Protein AF-A0A327K667-F1 (afdb_monomer)

Foldseek 3Di:
DAPQVLLVVLCVVVVQPDDRDDDDLDDDDDQLQVSLVSLLVVQVVVCVVDPHDPAAEDEDADHDPVSVVNSVVSCVVSVNPQYFYDQHDDLLLLQCLDPPSVPPRDPPPCSVVSSCVVVVPDDPPDHNVRSCVRRPLVSLVRNCVRRVSSVVRCCSSPSDPD

Radius of gyration: 15.5 Å; Cα contacts (8 Å, |Δi|>4): 198; chains: 1; bounding box: 32×33×39 Å

Secondary structure (DSSP, 8-state):
-HHHHHHHHHHHHTT-----------S--S-HHHHHHHHHHHHHHHHTTSPPPS--EEEEE---HHHHHHHHHHHHHTT--EEEEESS-HHHHHHTTSTT-TT--PPTTTHHHHHHHH-TT--TT--HHHHHHHS-HHHHHHHHHH-HHHHHHHHHTTSS--

Solvent-accessible surface area (backbone atoms only — not comparable to full-atom values): 9350 Å² total; per-residue (Å²): 110,22,65,55,50,34,53,42,50,51,24,58,78,67,73,38,98,70,81,75,85,80,80,78,82,68,91,75,81,76,50,41,34,63,51,39,54,49,49,50,51,52,51,53,60,47,39,75,77,44,78,74,74,95,74,40,72,46,84,42,50,58,58,58,69,70,40,44,54,51,19,52,53,52,28,54,76,67,61,36,77,31,72,25,72,22,64,55,28,67,48,25,53,57,35,16,36,41,89,96,21,57,84,56,68,53,59,83,90,39,23,61,61,58,30,32,75,79,37,72,84,71,55,93,83,46,45,30,68,65,44,45,78,78,46,46,72,70,21,54,58,52,28,34,75,70,34,62,52,55,30,55,45,39,34,75,71,59,73,41,79,134

pLDDT: mean 92.69, std 6.85, range [53.41, 97.5]

Structure (mmCIF, N/CA/C/O backbone):
data_AF-A0A327K667-F1
#
_entry.id   AF-A0A327K667-F1
#
loop_
_atom_site.group_PDB
_atom_site.id
_atom_site.type_symbol
_atom_site.label_atom_id
_atom_site.label_alt_id
_atom_site.label_comp_id
_atom_site.label_asym_id
_atom_site.label_entity_id
_atom_site.label_seq_id
_atom_site.pdbx_PDB_ins_code
_atom_site.Cartn_x
_atom_site.Cartn_y
_atom_site.Cartn_z
_atom_site.occupancy
_atom_site.B_iso_or_equiv
_atom_site.auth_seq_id
_atom_site.auth_comp_id
_atom_site.auth_asym_id
_atom_site.auth_atom_id
_atom_site.pdbx_PDB_model_num
ATOM 1 N N . MET A 1 1 ? -8.414 3.990 -4.110 1.00 61.91 1 MET A N 1
ATOM 2 C CA . MET A 1 1 ? -9.722 3.382 -3.775 1.00 61.91 1 MET A CA 1
ATOM 3 C C . MET A 1 1 ? -9.781 1.908 -4.165 1.00 61.91 1 MET A C 1
ATOM 5 O O . MET A 1 1 ? -9.957 1.089 -3.276 1.00 61.91 1 MET A O 1
ATOM 9 N N . GLY A 1 2 ? -9.571 1.548 -5.441 1.00 86.88 2 GLY A N 1
ATOM 10 C CA . GLY A 1 2 ? -9.742 0.164 -5.917 1.00 86.88 2 GLY A CA 1
ATOM 11 C C . GLY A 1 2 ? -8.954 -0.910 -5.157 1.00 86.88 2 GLY A C 1
ATOM 12 O O . GLY A 1 2 ? -9.521 -1.947 -4.840 1.00 86.88 2 GLY A O 1
ATOM 13 N N . TYR A 1 3 ? -7.690 -0.656 -4.803 1.00 92.38 3 TYR A N 1
ATOM 14 C CA . TYR A 1 3 ? -6.837 -1.673 -4.173 1.00 92.38 3 TYR A CA 1
ATOM 15 C C . TYR A 1 3 ? -7.284 -2.080 -2.757 1.00 92.38 3 TYR A C 1
ATOM 17 O O . TYR A 1 3 ? -7.363 -3.262 -2.458 1.00 92.38 3 TYR A O 1
ATOM 25 N N . GLY A 1 4 ? -7.665 -1.132 -1.892 1.00 92.88 4 GLY A N 1
ATOM 26 C CA . GLY A 1 4 ? -8.205 -1.482 -0.568 1.00 92.88 4 GLY A CA 1
ATOM 27 C C . GLY A 1 4 ? -9.512 -2.280 -0.667 1.00 92.88 4 GLY A C 1
ATOM 28 O O . GLY A 1 4 ? -9.723 -3.241 0.066 1.00 92.88 4 GLY A O 1
ATOM 29 N N . ALA A 1 5 ? -10.365 -1.938 -1.637 1.00 93.31 5 ALA A N 1
ATOM 30 C CA . ALA A 1 5 ? -11.588 -2.686 -1.911 1.00 93.31 5 ALA A CA 1
ATOM 31 C C . ALA A 1 5 ? -11.313 -4.077 -2.526 1.00 93.31 5 ALA A C 1
ATOM 33 O O . ALA A 1 5 ? -12.067 -5.013 -2.264 1.00 93.31 5 ALA A O 1
ATOM 34 N N . LEU A 1 6 ? -10.223 -4.243 -3.285 1.00 95.75 6 LEU A N 1
ATOM 35 C CA . LEU A 1 6 ? -9.736 -5.552 -3.730 1.00 95.75 6 LEU A CA 1
ATOM 36 C C . LEU A 1 6 ? -9.333 -6.428 -2.533 1.00 95.75 6 LEU A C 1
ATOM 38 O O . LEU A 1 6 ? -9.736 -7.585 -2.478 1.00 95.75 6 LEU A O 1
ATOM 42 N N . LEU A 1 7 ? -8.612 -5.879 -1.549 1.00 96.19 7 LEU A N 1
ATOM 43 C CA . LEU A 1 7 ? -8.251 -6.624 -0.335 1.00 96.19 7 LEU A CA 1
ATOM 44 C C . LEU A 1 7 ? -9.488 -7.058 0.467 1.00 96.19 7 LEU A C 1
ATOM 46 O O . LEU A 1 7 ? -9.542 -8.191 0.932 1.00 96.19 7 LEU A O 1
ATOM 50 N N . ASN A 1 8 ? -10.517 -6.208 0.554 1.00 94.62 8 ASN A N 1
ATOM 51 C CA . ASN A 1 8 ? -11.810 -6.589 1.140 1.00 94.62 8 ASN A CA 1
ATOM 52 C C . ASN A 1 8 ? -12.463 -7.761 0.410 1.00 94.62 8 ASN A C 1
ATOM 54 O O . ASN A 1 8 ? -13.034 -8.652 1.036 1.00 94.62 8 ASN A O 1
ATOM 58 N N . ARG A 1 9 ? -12.400 -7.750 -0.925 1.00 94.75 9 ARG A N 1
ATOM 59 C CA . ARG A 1 9 ?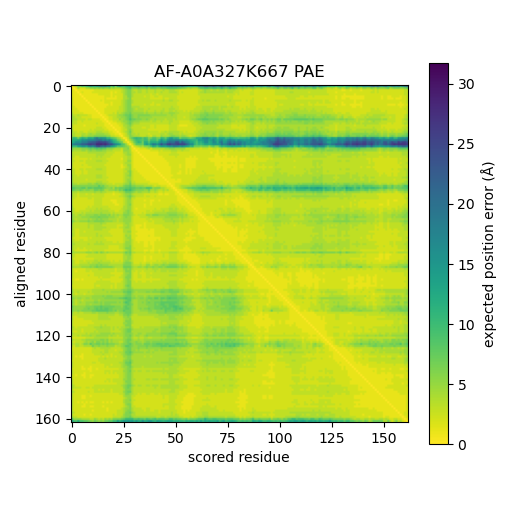 -12.922 -8.849 -1.733 1.00 94.75 9 ARG A CA 1
ATOM 60 C C . ARG A 1 9 ? -12.172 -10.140 -1.427 1.00 94.75 9 ARG A C 1
ATOM 62 O O . ARG A 1 9 ? -12.820 -11.146 -1.181 1.00 94.75 9 ARG A O 1
ATOM 69 N N . PHE A 1 10 ? -10.843 -10.098 -1.365 1.00 96.38 10 PHE A N 1
ATOM 70 C CA . PHE A 1 10 ? -10.054 -11.264 -0.974 1.00 96.38 10 PHE A CA 1
ATOM 71 C C . PHE A 1 10 ? -10.389 -11.764 0.427 1.00 96.38 10 PHE A C 1
ATOM 73 O O . PHE A 1 10 ? -10.487 -12.970 0.609 1.00 96.38 10 PHE A O 1
ATOM 80 N N . ALA A 1 11 ? -10.609 -10.866 1.389 1.00 95.38 11 ALA A N 1
ATOM 81 C CA . ALA A 1 11 ? -10.972 -11.255 2.749 1.00 95.38 11 ALA A CA 1
ATOM 82 C C . ALA A 1 11 ? -12.286 -12.028 2.759 1.00 95.38 11 ALA A C 1
ATOM 84 O O . ALA A 1 11 ? -12.347 -13.133 3.286 1.00 95.38 11 ALA A O 1
ATOM 85 N N . ARG A 1 12 ? -13.300 -11.502 2.070 1.00 94.12 12 ARG A N 1
ATOM 86 C CA . ARG A 1 12 ? -14.583 -12.185 1.911 1.00 94.12 12 ARG A CA 1
ATOM 87 C C . ARG A 1 12 ? -14.441 -13.530 1.194 1.00 94.12 12 ARG A C 1
ATOM 89 O O . ARG A 1 12 ? -15.008 -14.514 1.648 1.00 94.12 12 ARG A O 1
ATOM 96 N N . ASP A 1 13 ? -13.693 -13.579 0.094 1.00 94.12 13 ASP A N 1
ATOM 97 C CA . ASP A 1 13 ? -13.532 -14.793 -0.715 1.00 94.12 13 ASP A CA 1
ATOM 98 C C . ASP A 1 13 ? -12.701 -15.876 0.022 1.00 94.12 13 ASP A C 1
ATOM 100 O O . ASP A 1 13 ? -12.764 -17.052 -0.331 1.00 94.12 13 ASP A O 1
ATOM 104 N N . LYS A 1 14 ? -11.939 -15.492 1.058 1.00 94.06 14 LYS A N 1
ATOM 105 C CA . LYS A 1 14 ? -11.165 -16.376 1.949 1.00 94.06 14 LYS A CA 1
ATOM 106 C C . LYS A 1 14 ? -11.822 -16.610 3.315 1.00 94.06 14 LYS A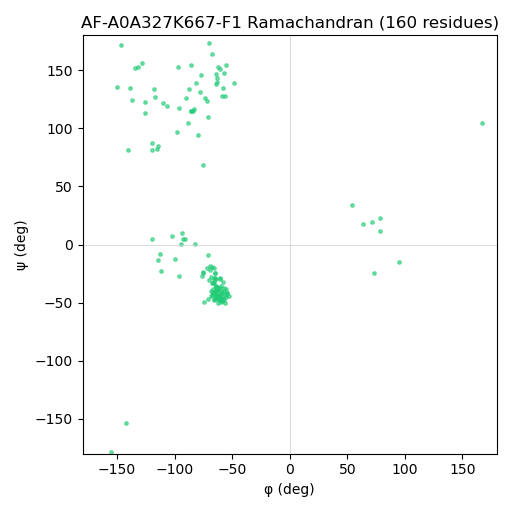 C 1
ATOM 108 O O . LYS A 1 14 ? -11.183 -17.203 4.176 1.00 94.06 14 LYS A O 1
ATOM 113 N N . ASP A 1 15 ? -13.058 -16.146 3.505 1.00 93.88 15 ASP A N 1
ATOM 114 C CA . ASP A 1 15 ? -13.803 -16.218 4.772 1.00 93.88 15 ASP A CA 1
ATOM 115 C C . ASP A 1 15 ? -13.054 -15.607 5.977 1.00 93.88 15 ASP A C 1
ATOM 117 O O . ASP A 1 15 ? -13.153 -16.047 7.119 1.00 93.88 15 ASP A O 1
ATOM 121 N N . VAL A 1 16 ? -12.277 -14.553 5.721 1.00 95.00 16 VAL A N 1
ATOM 122 C CA . VAL A 1 16 ? -11.619 -13.755 6.758 1.00 95.00 16 VAL A CA 1
ATOM 123 C C . VAL A 1 16 ? -12.607 -12.694 7.241 1.00 95.00 16 VAL A C 1
ATOM 125 O O . VAL A 1 16 ? -12.985 -11.788 6.492 1.00 95.00 16 VAL A O 1
ATOM 128 N N . HIS A 1 17 ? -13.022 -12.787 8.505 1.00 92.44 17 HIS A N 1
ATOM 129 C CA . HIS A 1 17 ? -14.015 -11.899 9.119 1.00 92.44 17 HIS A CA 1
ATOM 130 C C . HIS A 1 17 ? -13.452 -10.508 9.463 1.00 92.44 17 HIS A C 1
ATOM 132 O O . HIS A 1 17 ? -13.331 -10.134 10.629 1.00 92.44 17 HIS A O 1
ATOM 138 N N . ILE A 1 18 ? -13.125 -9.719 8.438 1.00 93.44 18 ILE A N 1
ATOM 139 C CA . ILE A 1 18 ? -12.693 -8.323 8.570 1.00 93.44 18 ILE A CA 1
ATOM 140 C C . ILE A 1 18 ? -13.500 -7.397 7.656 1.00 93.44 18 ILE A C 1
ATOM 142 O O . ILE A 1 18 ? -14.016 -7.801 6.614 1.00 93.44 18 ILE A O 1
ATOM 146 N N . HIS A 1 19 ? -13.553 -6.116 8.021 1.00 92.00 19 HIS A N 1
ATOM 147 C CA . HIS A 1 19 ? -14.047 -5.052 7.154 1.00 92.00 19 HIS A CA 1
ATOM 148 C C . HIS A 1 19 ? -13.001 -3.940 7.038 1.00 92.00 19 HIS A C 1
ATOM 150 O O . HIS A 1 19 ? -12.725 -3.227 8.001 1.00 92.00 19 HIS A O 1
ATOM 156 N N . ILE A 1 20 ? -12.431 -3.764 5.846 1.00 93.31 20 ILE A N 1
ATOM 157 C CA . ILE A 1 20 ? -11.481 -2.688 5.553 1.00 93.31 20 ILE A CA 1
ATOM 158 C C . ILE A 1 20 ? -12.268 -1.443 5.152 1.00 93.31 20 ILE A C 1
ATOM 160 O O . ILE A 1 20 ? -12.917 -1.394 4.104 1.00 93.31 20 ILE A O 1
ATOM 164 N N . HIS A 1 21 ? -12.173 -0.402 5.966 1.00 92.88 21 HIS A N 1
ATOM 165 C CA . HIS A 1 21 ? -12.698 0.910 5.626 1.00 92.88 21 HIS A CA 1
ATOM 166 C C . HIS A 1 21 ? -11.678 1.670 4.762 1.00 92.88 21 HIS A C 1
ATOM 168 O O . HIS A 1 21 ? -10.563 1.937 5.204 1.00 92.88 21 HIS A O 1
ATOM 174 N N . VAL A 1 2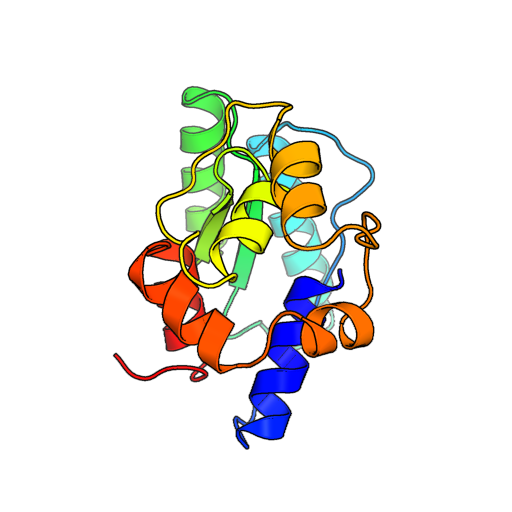2 ? -12.039 1.996 3.516 1.00 91.94 22 VAL A N 1
ATOM 175 C CA .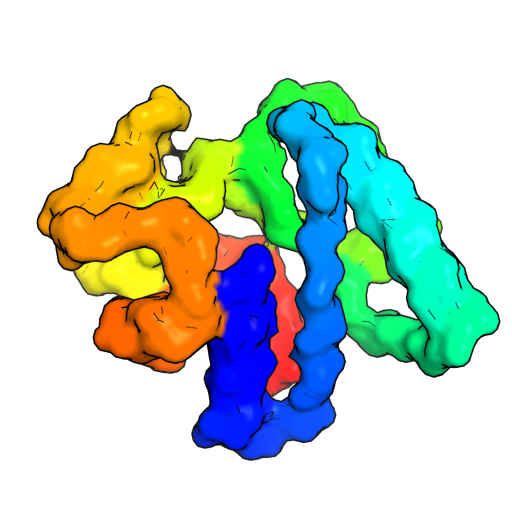 VAL A 1 22 ? -11.133 2.650 2.556 1.00 91.94 22 VAL A CA 1
ATOM 176 C C . VAL A 1 22 ? -11.525 4.110 2.374 1.00 91.94 22 VAL A C 1
ATOM 178 O O . VAL A 1 22 ? -12.603 4.404 1.866 1.00 91.94 22 VAL A O 1
ATOM 181 N N . GLU A 1 23 ? -10.609 5.016 2.707 1.00 90.50 23 GLU A N 1
ATOM 182 C CA . GLU A 1 23 ? -10.805 6.462 2.592 1.00 90.50 23 GLU A CA 1
ATOM 183 C C . GLU A 1 23 ? -9.802 7.070 1.596 1.00 90.50 23 GLU A C 1
ATOM 185 O O . GLU A 1 23 ? -8.592 6.849 1.716 1.00 90.50 23 GLU A O 1
ATOM 190 N N . PRO A 1 24 ? -10.259 7.834 0.589 1.00 86.56 24 PRO A N 1
ATOM 191 C CA . PRO A 1 24 ? -9.368 8.597 -0.267 1.00 86.56 24 PRO A CA 1
ATOM 192 C C . PRO A 1 24 ? -8.905 9.863 0.466 1.00 86.56 24 PRO A C 1
ATOM 194 O O . PRO A 1 24 ? -9.719 10.631 0.965 1.00 86.56 24 PRO A O 1
ATOM 197 N N . LEU A 1 25 ? -7.599 10.135 0.470 1.00 84.75 25 LEU A N 1
ATOM 198 C CA . LEU A 1 25 ? -7.027 11.348 1.087 1.00 84.75 25 LEU A CA 1
ATOM 199 C C . LEU A 1 25 ? -6.842 12.520 0.097 1.00 84.75 25 LEU A C 1
ATOM 201 O O . LEU A 1 25 ? -6.181 13.515 0.404 1.00 84.75 25 LEU A O 1
ATOM 205 N N . GLN A 1 26 ? -7.399 12.388 -1.110 1.00 73.00 26 GLN A N 1
ATOM 206 C CA . GLN A 1 26 ? -7.272 13.326 -2.231 1.00 73.00 26 GLN A CA 1
ATOM 207 C C . GLN A 1 26 ? -8.469 14.296 -2.311 1.00 73.00 26 GLN A C 1
ATOM 209 O O . GLN A 1 26 ? -9.571 13.909 -1.922 1.00 73.00 26 GLN A O 1
ATOM 214 N N . PRO A 1 27 ? -8.284 15.516 -2.866 1.00 57.91 27 PRO A N 1
ATOM 215 C CA . PRO A 1 27 ? -7.099 15.987 -3.600 1.00 57.91 27 PRO A CA 1
ATOM 216 C C . PRO A 1 27 ? -5.941 16.450 -2.695 1.00 57.91 27 PRO A C 1
ATOM 218 O O . PRO A 1 27 ? -6.145 17.121 -1.684 1.00 57.91 27 PRO A O 1
ATOM 221 N N . GLY A 1 28 ? -4.705 16.099 -3.064 1.00 53.91 28 GLY A N 1
ATOM 222 C CA . GLY A 1 28 ? -3.477 16.486 -2.352 1.00 53.91 28 GLY A CA 1
ATOM 223 C C . GLY A 1 28 ? -2.278 15.676 -2.838 1.00 53.91 28 GLY A C 1
ATOM 224 O O . GLY A 1 28 ? -2.188 14.484 -2.561 1.00 53.91 28 GLY A O 1
ATOM 225 N N . ALA A 1 29 ? -1.412 16.297 -3.638 1.00 53.41 29 ALA A N 1
ATOM 226 C CA . ALA A 1 29 ? -0.348 15.626 -4.375 1.00 53.41 29 ALA A CA 1
ATOM 227 C C . ALA A 1 29 ? 0.950 15.487 -3.562 1.00 53.41 29 ALA A C 1
ATOM 229 O O . ALA A 1 29 ? 1.435 16.459 -2.992 1.00 53.41 29 ALA A O 1
ATOM 230 N N . GLY A 1 30 ? 1.530 14.284 -3.599 1.00 69.25 30 GLY A N 1
ATOM 231 C CA . GLY A 1 30 ? 2.972 14.016 -3.567 1.00 69.25 30 GLY A CA 1
ATOM 232 C C . GLY A 1 30 ? 3.742 14.199 -2.259 1.00 69.25 30 GLY A C 1
ATOM 233 O O . GLY A 1 30 ? 4.785 13.571 -2.129 1.00 69.25 30 GLY A O 1
ATOM 234 N N . ASP A 1 31 ? 3.282 15.024 -1.314 1.00 87.69 31 ASP A N 1
ATOM 235 C CA . ASP A 1 31 ? 3.993 15.247 -0.049 1.00 87.69 31 ASP A CA 1
ATOM 236 C C . ASP A 1 31 ? 3.647 14.165 0.988 1.00 87.69 31 ASP A C 1
ATOM 238 O O . ASP A 1 31 ? 2.494 14.094 1.437 1.00 87.69 31 ASP A O 1
ATOM 242 N N . PRO A 1 32 ? 4.616 13.323 1.404 1.00 90.69 32 PRO A N 1
ATOM 243 C CA . PRO A 1 32 ? 4.299 12.228 2.300 1.00 90.69 32 PRO A CA 1
ATOM 244 C C . PRO A 1 32 ? 3.850 12.654 3.698 1.00 90.69 32 PRO A C 1
ATOM 246 O O . PRO A 1 32 ? 3.022 11.984 4.318 1.00 90.69 32 PRO A O 1
ATOM 249 N N . PHE A 1 33 ? 4.389 13.765 4.203 1.00 92.94 33 PHE A N 1
ATOM 250 C CA . PHE A 1 33 ? 4.090 14.247 5.545 1.00 92.94 33 PHE A CA 1
ATOM 251 C C . PHE A 1 33 ? 2.662 14.785 5.621 1.00 92.94 33 PHE A C 1
ATOM 253 O O . PHE A 1 33 ? 1.900 14.398 6.510 1.00 92.94 33 PHE A O 1
ATOM 260 N N . GLU A 1 34 ? 2.265 15.608 4.650 1.00 91.81 34 GLU A N 1
ATOM 261 C CA . GLU A 1 34 ? 0.908 16.153 4.599 1.00 91.81 34 GLU A CA 1
ATOM 262 C C . GLU A 1 34 ? -0.152 15.064 4.401 1.00 91.81 34 GLU A C 1
ATOM 264 O O . GLU A 1 34 ? -1.234 15.137 4.992 1.00 91.81 34 GLU A O 1
ATOM 269 N N . LEU A 1 35 ? 0.153 14.023 3.623 1.00 92.25 35 LEU A N 1
ATOM 270 C CA . LEU A 1 35 ? -0.736 12.872 3.466 1.00 92.25 35 LEU A CA 1
ATOM 271 C C . LEU A 1 35 ? -0.925 12.109 4.782 1.00 92.25 35 LEU A C 1
ATOM 273 O O . LEU A 1 35 ? -2.068 11.822 5.146 1.00 92.25 35 LEU A O 1
ATOM 277 N N . VAL A 1 36 ? 0.150 11.838 5.531 1.00 94.81 36 VAL A N 1
ATOM 278 C CA . VAL A 1 36 ? 0.026 11.214 6.859 1.00 94.81 36 VAL A CA 1
ATOM 279 C C . VAL A 1 36 ? -0.752 12.118 7.810 1.00 94.81 36 VAL A C 1
ATOM 281 O O . VAL A 1 36 ? -1.671 11.645 8.473 1.00 94.81 36 VAL A O 1
ATOM 284 N N . ARG A 1 37 ? -0.465 13.424 7.848 1.00 94.81 37 ARG A N 1
ATOM 285 C CA . ARG A 1 37 ? -1.184 14.376 8.709 1.00 94.81 37 ARG A CA 1
ATOM 286 C C . ARG A 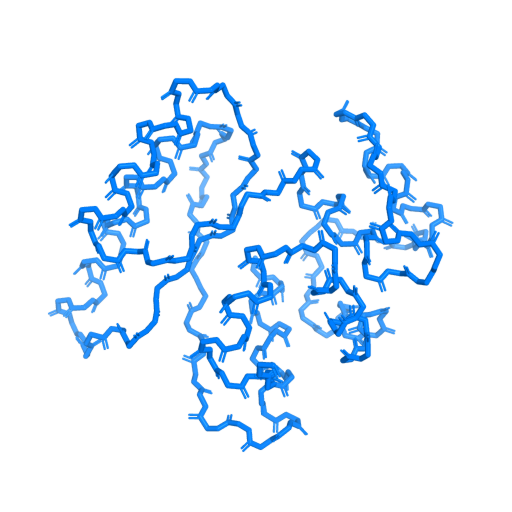1 37 ? -2.693 14.346 8.458 1.00 94.81 37 ARG A C 1
ATOM 288 O O . ARG A 1 37 ? -3.477 14.323 9.407 1.00 94.81 37 ARG A O 1
ATOM 295 N N . ARG A 1 38 ? -3.107 14.297 7.190 1.00 93.50 38 ARG A N 1
ATOM 296 C CA . ARG A 1 38 ? -4.520 14.158 6.803 1.00 93.50 38 ARG A CA 1
ATOM 297 C C . ARG A 1 38 ? -5.096 12.801 7.189 1.00 93.50 38 ARG A C 1
ATOM 299 O O . ARG A 1 38 ? -6.225 12.755 7.668 1.00 93.50 38 ARG A O 1
ATOM 306 N N . ALA A 1 39 ? -4.336 11.719 7.016 1.00 94.88 39 ALA A N 1
ATOM 307 C CA . ALA A 1 39 ? -4.755 10.386 7.441 1.00 94.88 39 ALA A CA 1
ATOM 308 C C . ALA A 1 39 ? -5.048 10.354 8.948 1.00 94.88 39 ALA A C 1
ATOM 310 O O . ALA A 1 39 ? -6.104 9.879 9.352 1.00 94.88 39 ALA A O 1
ATOM 311 N N . VAL A 1 40 ? -4.162 10.936 9.764 1.00 95.62 40 VAL A N 1
ATOM 312 C CA . VAL A 1 40 ? -4.335 11.044 11.221 1.00 95.62 40 VAL A CA 1
ATOM 313 C C . VAL A 1 40 ? -5.610 11.805 11.575 1.00 95.62 40 VAL A C 1
ATOM 315 O O . VAL A 1 40 ? -6.411 11.318 12.372 1.00 95.62 40 VAL A O 1
ATOM 318 N N . GLN A 1 41 ? -5.836 12.965 10.949 1.00 94.88 41 GLN A N 1
ATOM 319 C CA . GLN A 1 41 ? -7.065 13.739 11.152 1.00 94.88 41 GLN A CA 1
ATOM 320 C C . GLN A 1 41 ? -8.30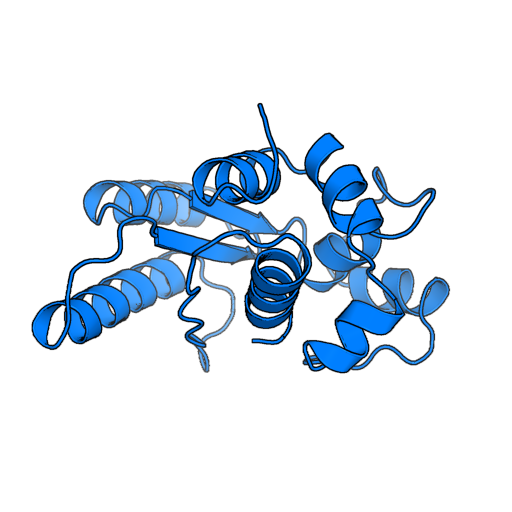5 12.920 10.777 1.00 94.88 41 GLN A C 1
ATOM 322 O O . GLN A 1 41 ? -9.239 12.814 11.566 1.00 94.88 41 GLN A O 1
ATOM 327 N N . ARG A 1 42 ? -8.291 12.273 9.607 1.00 94.81 42 ARG A N 1
ATOM 328 C CA . ARG A 1 42 ? -9.434 11.509 9.104 1.00 94.81 42 ARG A CA 1
ATOM 329 C C . ARG A 1 42 ? -9.762 10.299 9.976 1.00 94.81 42 ARG A C 1
ATOM 331 O O . ARG A 1 42 ? -10.934 10.073 10.263 1.00 94.81 42 ARG A O 1
ATOM 338 N N . VAL A 1 43 ? -8.749 9.554 10.419 1.00 95.19 43 VAL A N 1
ATOM 339 C CA . VAL A 1 43 ? -8.914 8.436 11.359 1.00 95.19 43 VAL A CA 1
ATOM 340 C C . VAL A 1 43 ? -9.537 8.938 12.660 1.00 95.19 43 VAL A C 1
ATOM 342 O O . VAL A 1 43 ? -10.562 8.406 13.076 1.00 95.19 43 VAL A O 1
ATOM 345 N N . GLY A 1 44 ? -9.004 10.017 13.241 1.00 95.25 44 GLY A N 1
ATOM 346 C CA . GLY A 1 44 ? -9.560 10.609 14.459 1.00 95.25 44 GLY A CA 1
ATOM 347 C C . GLY A 1 44 ? -11.005 11.095 14.294 1.00 95.25 44 GLY A C 1
ATOM 348 O O . GLY A 1 44 ? -11.820 10.940 15.198 1.00 95.25 44 GLY A O 1
ATOM 349 N N . ASP A 1 45 ? -11.372 11.657 13.142 1.00 94.69 45 ASP A N 1
ATOM 350 C CA . ASP A 1 45 ? -12.754 12.063 12.853 1.00 94.69 45 ASP A CA 1
ATOM 351 C C . ASP A 1 45 ? -13.722 10.875 12.822 1.00 94.69 45 ASP A C 1
ATOM 353 O O . ASP A 1 45 ? -14.865 10.994 13.274 1.00 94.69 45 ASP A O 1
ATOM 357 N N . ILE A 1 46 ? -13.273 9.743 12.275 1.00 94.38 46 ILE A N 1
ATOM 358 C CA . ILE A 1 46 ? -14.080 8.528 12.155 1.00 94.38 46 ILE A CA 1
ATOM 359 C C . ILE A 1 46 ? -14.220 7.844 13.517 1.00 94.38 46 ILE A C 1
ATOM 361 O O . ILE A 1 46 ? -15.346 7.566 13.929 1.00 94.38 46 ILE A O 1
ATOM 365 N N . GLU A 1 47 ? -13.116 7.641 14.238 1.00 95.62 47 GLU A N 1
ATOM 366 C CA . GLU A 1 47 ? -13.092 6.986 15.558 1.00 95.62 47 GLU A CA 1
ATOM 367 C C . GLU A 1 47 ? -13.780 7.823 16.648 1.00 95.62 47 GLU A C 1
ATOM 369 O O . GLU A 1 47 ? -14.228 7.299 17.658 1.00 95.62 47 GLU A O 1
ATOM 374 N N . ARG A 1 48 ? -13.961 9.134 16.446 1.00 94.56 48 ARG A N 1
ATOM 375 C CA . ARG A 1 48 ? -14.826 9.938 17.329 1.00 94.56 48 ARG A CA 1
ATOM 376 C C . ARG A 1 48 ? -16.312 9.602 17.199 1.00 94.56 48 ARG A C 1
ATOM 378 O O . ARG A 1 48 ? -17.088 9.936 18.088 1.00 94.56 48 ARG A O 1
ATOM 385 N N . ARG A 1 49 ? -16.728 9.018 16.074 1.00 92.94 49 ARG A N 1
ATOM 386 C CA . ARG A 1 49 ? -18.136 8.717 15.753 1.00 92.94 49 ARG A CA 1
ATOM 387 C C . ARG A 1 49 ? -18.427 7.216 15.712 1.00 92.94 49 ARG A C 1
ATOM 389 O O . ARG A 1 49 ? -19.579 6.838 15.520 1.00 92.94 49 ARG A O 1
ATOM 396 N N . ARG A 1 50 ? -17.393 6.379 15.788 1.00 90.50 50 ARG A N 1
ATOM 397 C CA . ARG A 1 50 ? -17.427 4.926 15.584 1.00 90.50 50 ARG A CA 1
ATOM 398 C C . ARG A 1 50 ? -16.397 4.260 16.490 1.00 90.50 50 ARG A C 1
ATOM 400 O O . ARG A 1 50 ? -15.595 4.942 17.108 1.00 90.50 50 ARG A O 1
ATOM 407 N N . GLU A 1 51 ? -16.410 2.936 16.550 1.00 90.75 51 GLU A N 1
ATOM 408 C CA . GLU A 1 51 ? -15.361 2.177 17.232 1.00 90.75 51 GLU A CA 1
ATOM 409 C C . GLU A 1 51 ? -13.977 2.415 16.602 1.00 90.75 51 GLU A C 1
ATOM 411 O O . GLU A 1 51 ? -13.860 2.697 15.404 1.00 90.75 51 GLU A O 1
ATOM 416 N N . SER A 1 52 ? -12.935 2.302 17.428 1.00 93.62 52 SER A N 1
ATOM 417 C CA . SER A 1 52 ? -11.540 2.393 17.004 1.00 93.62 52 SER A CA 1
ATOM 418 C C . SER A 1 52 ? -11.163 1.274 16.032 1.00 93.62 52 SER A C 1
ATOM 420 O O . SER A 1 52 ? -11.564 0.122 16.183 1.00 93.62 52 SER A O 1
ATOM 422 N N . PHE A 1 53 ? -10.319 1.591 15.054 1.00 95.06 53 PHE A N 1
ATOM 423 C CA . PHE A 1 53 ? -9.783 0.605 14.128 1.00 95.06 53 PHE A CA 1
ATOM 424 C C . PHE A 1 53 ? -8.735 -0.273 14.815 1.00 95.06 53 PHE A C 1
ATOM 426 O O . PHE A 1 53 ? -7.728 0.230 15.317 1.00 95.06 53 PHE A O 1
ATOM 433 N N . ALA A 1 54 ? -8.925 -1.592 14.745 1.00 94.50 54 ALA A N 1
ATOM 434 C CA . ALA A 1 54 ? -7.950 -2.573 15.225 1.00 94.50 54 ALA A CA 1
ATOM 435 C C . ALA A 1 54 ? -6.628 -2.547 14.431 1.00 94.50 54 ALA A C 1
ATOM 437 O O . ALA A 1 54 ? -5.569 -2.857 14.970 1.00 94.50 54 ALA A O 1
ATOM 438 N N . CYS A 1 55 ? -6.677 -2.162 13.152 1.00 95.56 55 CYS A N 1
ATOM 439 C CA . CYS A 1 55 ? -5.512 -2.028 12.284 1.00 95.56 55 CYS A CA 1
ATOM 440 C C . CYS A 1 55 ? -5.639 -0.762 11.430 1.00 95.56 55 CYS A C 1
ATOM 442 O O . CYS A 1 55 ? -6.695 -0.492 10.854 1.00 95.56 55 CYS A O 1
ATOM 444 N N . LYS A 1 56 ? -4.553 0.013 11.340 1.00 96.56 56 LYS A N 1
ATOM 445 C CA . LYS A 1 56 ? -4.486 1.278 10.598 1.00 96.56 56 LYS A CA 1
ATOM 446 C C . LYS A 1 56 ? -3.327 1.217 9.612 1.00 96.56 56 LYS A C 1
ATOM 448 O O . LYS A 1 56 ? -2.176 1.023 10.006 1.00 96.56 56 LYS A O 1
ATOM 453 N N . ALA A 1 57 ? -3.632 1.413 8.335 1.00 96.06 57 ALA A N 1
ATOM 454 C CA . ALA A 1 57 ? -2.655 1.350 7.259 1.00 96.06 57 ALA A CA 1
ATOM 455 C C . ALA A 1 57 ? -2.797 2.525 6.294 1.00 96.06 57 ALA A C 1
ATOM 457 O O . ALA A 1 57 ? -3.891 3.055 6.098 1.00 96.06 57 ALA A O 1
ATOM 458 N N . LEU A 1 58 ? -1.688 2.898 5.660 1.00 94.69 58 LEU A N 1
ATOM 459 C CA . LEU A 1 58 ? -1.653 3.922 4.626 1.00 94.69 58 LEU A CA 1
ATOM 460 C C . LEU A 1 58 ? -0.762 3.474 3.466 1.00 94.69 58 LEU A C 1
ATOM 462 O O . LEU A 1 58 ? 0.410 3.168 3.670 1.00 94.69 58 LEU A O 1
ATOM 466 N N . LEU A 1 59 ? -1.317 3.467 2.252 1.00 92.44 59 LEU A N 1
ATOM 467 C CA . LEU A 1 59 ? -0.553 3.318 1.012 1.00 92.44 59 LEU A CA 1
ATOM 468 C C . LEU A 1 59 ? -0.155 4.704 0.515 1.00 92.44 59 LEU A C 1
ATOM 470 O O . LEU A 1 59 ? -1.020 5.573 0.367 1.00 92.44 59 LEU A O 1
ATOM 474 N N . ILE A 1 60 ? 1.137 4.903 0.281 1.00 91.75 60 ILE A N 1
ATOM 475 C CA . ILE A 1 60 ? 1.686 6.218 -0.030 1.00 91.75 60 ILE A CA 1
ATOM 476 C C . ILE A 1 60 ? 2.912 6.114 -0.936 1.00 91.75 60 ILE A C 1
ATOM 478 O O . ILE A 1 60 ? 3.791 5.287 -0.704 1.00 91.75 60 ILE A O 1
ATOM 482 N N . ASP A 1 61 ? 2.987 6.958 -1.962 1.00 89.88 61 ASP A N 1
ATOM 483 C CA . ASP A 1 61 ? 4.160 7.037 -2.834 1.00 89.88 61 ASP A CA 1
ATOM 484 C C . ASP A 1 61 ? 5.391 7.507 -2.042 1.00 89.88 61 ASP A C 1
ATOM 486 O O . ASP A 1 61 ? 5.287 8.305 -1.103 1.00 89.88 61 ASP A O 1
ATOM 490 N N . ILE A 1 62 ? 6.574 7.019 -2.416 1.00 90.56 62 ILE A N 1
ATOM 491 C CA . ILE A 1 62 ? 7.820 7.547 -1.852 1.00 90.56 62 ILE A CA 1
ATOM 492 C C . ILE A 1 62 ? 8.016 9.027 -2.202 1.00 90.56 62 ILE A C 1
ATOM 494 O O . ILE A 1 62 ? 7.581 9.516 -3.247 1.00 90.56 62 ILE A O 1
ATOM 498 N N . GLY A 1 63 ? 8.736 9.734 -1.336 1.00 90.00 63 GLY A N 1
ATOM 499 C CA . GLY A 1 63 ? 9.068 11.141 -1.518 1.00 90.00 63 GLY A CA 1
ATOM 500 C C . GLY A 1 63 ? 10.477 11.462 -1.040 1.00 90.00 63 GLY A C 1
ATOM 501 O O . GLY A 1 63 ? 11.361 10.609 -1.036 1.00 90.00 63 GLY A O 1
ATOM 502 N N . GLU A 1 64 ? 10.691 12.712 -0.649 1.00 91.25 64 GLU A N 1
ATOM 503 C CA . GLU A 1 64 ? 11.967 13.158 -0.088 1.00 91.25 64 GLU A CA 1
ATOM 504 C C . GLU A 1 64 ? 12.257 12.449 1.253 1.00 91.25 64 GLU A C 1
ATOM 506 O O . GLU A 1 64 ? 11.342 12.341 2.079 1.00 91.25 64 GLU A O 1
ATOM 511 N N . PRO A 1 65 ? 13.504 12.003 1.513 1.00 93.50 65 PRO A N 1
ATOM 512 C CA . PRO A 1 65 ? 13.850 11.244 2.718 1.00 93.50 65 PRO A CA 1
ATOM 513 C C . PRO A 1 65 ? 13.434 11.915 4.033 1.00 93.50 65 PRO A C 1
ATOM 515 O O . PRO A 1 65 ? 12.836 11.262 4.888 1.00 93.50 65 PRO A O 1
ATOM 518 N N . ASP A 1 66 ? 13.665 13.222 4.173 1.00 94.81 66 ASP A N 1
ATOM 519 C CA . ASP A 1 66 ? 13.321 13.967 5.393 1.00 94.81 66 ASP A CA 1
ATOM 520 C C . ASP A 1 66 ? 11.808 13.990 5.639 1.00 94.81 66 ASP A C 1
ATOM 522 O O . ASP A 1 66 ? 11.335 13.797 6.764 1.00 94.81 66 ASP A O 1
ATOM 526 N N . LYS A 1 67 ? 11.027 14.143 4.565 1.00 93.81 67 LYS A N 1
ATOM 527 C CA . LYS A 1 67 ? 9.563 14.099 4.625 1.00 93.81 67 LYS A CA 1
ATOM 528 C C . LYS A 1 67 ? 9.062 12.703 4.958 1.00 93.81 67 LYS A C 1
ATOM 530 O O . LYS A 1 67 ? 8.138 12.570 5.755 1.00 93.81 67 LYS A O 1
ATOM 535 N N . MET A 1 68 ? 9.682 11.661 4.406 1.00 94.69 68 MET A N 1
ATOM 536 C CA . MET A 1 68 ? 9.353 10.270 4.733 1.00 94.69 68 MET A CA 1
ATOM 537 C C . MET A 1 68 ? 9.666 9.937 6.196 1.00 94.69 68 MET A C 1
ATOM 539 O O . MET A 1 68 ? 8.863 9.276 6.861 1.00 94.69 68 MET A O 1
ATOM 543 N N . ALA A 1 69 ? 10.793 10.416 6.725 1.00 95.81 69 ALA A N 1
ATOM 544 C CA . ALA A 1 69 ? 11.157 10.239 8.128 1.00 95.81 69 ALA A CA 1
ATOM 545 C C . ALA A 1 69 ? 10.161 10.953 9.056 1.00 95.81 69 ALA A C 1
ATOM 547 O O . ALA A 1 69 ? 9.646 10.352 10.005 1.00 95.81 69 ALA A O 1
ATOM 548 N N . ALA A 1 70 ? 9.817 12.207 8.744 1.00 96.12 70 ALA A N 1
ATOM 549 C CA . ALA A 1 70 ? 8.812 12.964 9.484 1.00 96.12 70 ALA A CA 1
ATOM 550 C C . ALA A 1 70 ? 7.427 12.293 9.427 1.00 96.12 70 ALA A C 1
ATOM 552 O O . ALA A 1 70 ? 6.763 12.165 10.458 1.00 96.12 70 ALA A O 1
ATOM 553 N N . ALA A 1 71 ? 7.018 11.816 8.248 1.00 96.06 71 ALA A N 1
ATOM 554 C CA . ALA A 1 71 ? 5.765 11.098 8.027 1.00 96.06 71 ALA A CA 1
ATOM 555 C C . ALA A 1 71 ? 5.712 9.791 8.832 1.00 96.06 71 ALA A C 1
ATOM 557 O O . ALA A 1 71 ? 4.717 9.512 9.495 1.00 96.06 71 ALA A O 1
ATOM 558 N N . THR A 1 72 ? 6.806 9.024 8.844 1.00 96.38 72 THR A N 1
ATOM 559 C CA . THR A 1 72 ? 6.918 7.778 9.618 1.00 96.38 72 THR A CA 1
ATOM 560 C C . THR A 1 72 ? 6.764 8.039 11.116 1.00 96.38 72 THR A C 1
ATOM 562 O O . THR A 1 72 ? 6.007 7.340 11.791 1.00 96.38 72 THR A O 1
ATOM 565 N N . ARG A 1 73 ? 7.424 9.081 11.640 1.00 97.25 73 ARG A N 1
ATOM 566 C CA . ARG A 1 73 ? 7.296 9.473 13.050 1.00 97.25 73 ARG A CA 1
ATOM 567 C C . ARG A 1 73 ? 5.863 9.876 13.398 1.00 97.25 73 ARG A C 1
ATOM 569 O O . ARG A 1 73 ? 5.339 9.412 14.407 1.00 97.25 73 ARG A O 1
ATOM 576 N N . LEU A 1 74 ? 5.225 10.691 12.557 1.00 97.50 74 LEU A N 1
ATOM 577 C CA . LEU A 1 74 ? 3.844 11.131 12.765 1.00 97.50 74 LEU A CA 1
ATOM 578 C C . LEU A 1 74 ? 2.854 9.956 12.728 1.00 97.50 74 LEU A C 1
ATOM 580 O O . LEU A 1 74 ? 1.988 9.855 13.593 1.00 97.50 74 LEU A O 1
ATOM 584 N N . ALA A 1 75 ? 3.010 9.044 11.765 1.00 96.94 75 ALA A N 1
ATOM 585 C CA . ALA A 1 75 ? 2.191 7.839 11.654 1.00 96.94 75 ALA A CA 1
ATOM 586 C C . ALA A 1 75 ? 2.303 6.975 12.919 1.00 96.94 75 ALA A C 1
ATOM 588 O O . ALA A 1 75 ? 1.284 6.596 13.498 1.00 96.94 75 ALA A O 1
ATOM 589 N N . SER A 1 76 ? 3.531 6.746 13.397 1.00 96.12 76 SER A N 1
ATOM 590 C CA . SER A 1 76 ? 3.782 5.980 14.620 1.00 96.12 76 SER A CA 1
ATOM 591 C C . SER A 1 76 ? 3.154 6.629 15.856 1.00 96.12 76 SER A C 1
ATOM 593 O O . SER A 1 76 ? 2.550 5.924 16.659 1.00 96.12 76 SER A O 1
ATOM 595 N N . GLN A 1 77 ? 3.262 7.953 16.009 1.00 96.88 77 GLN A N 1
ATOM 596 C CA . GLN A 1 77 ? 2.661 8.686 17.132 1.00 96.88 77 GLN A CA 1
ATOM 597 C C . GLN A 1 77 ? 1.127 8.609 17.135 1.00 96.88 77 GLN A C 1
ATOM 599 O O . GLN A 1 77 ? 0.512 8.645 18.195 1.00 96.88 77 GLN A O 1
ATOM 604 N N . ALA A 1 78 ? 0.516 8.476 15.958 1.00 95.69 78 ALA A N 1
ATOM 605 C CA . ALA A 1 78 ? -0.930 8.369 15.789 1.00 95.69 78 ALA A CA 1
ATOM 606 C C . ALA A 1 78 ? -1.457 6.920 15.756 1.00 95.69 78 ALA A C 1
ATOM 608 O O . ALA A 1 78 ? -2.642 6.701 15.493 1.00 95.69 78 ALA A O 1
ATOM 609 N N . GLY A 1 79 ? -0.593 5.923 15.978 1.00 95.81 79 GLY A N 1
ATOM 610 C CA . GLY A 1 79 ? -0.974 4.509 15.947 1.00 95.81 79 GLY A CA 1
ATOM 611 C C . GLY A 1 79 ? -1.278 3.958 14.547 1.00 95.81 79 GLY A C 1
ATOM 612 O O . GLY A 1 79 ? -1.933 2.926 14.430 1.00 95.81 79 GLY A O 1
ATOM 613 N N . ILE A 1 80 ? -0.821 4.617 13.477 1.00 96.50 80 ILE A N 1
ATOM 614 C CA . ILE A 1 80 ? -0.851 4.057 12.119 1.00 96.50 80 ILE A CA 1
ATOM 615 C C . ILE A 1 80 ? 0.338 3.100 11.988 1.00 96.50 80 ILE A C 1
ATOM 617 O O . ILE A 1 80 ? 1.458 3.519 11.694 1.00 96.50 80 ILE A O 1
ATOM 621 N N . SER A 1 81 ? 0.099 1.814 12.243 1.00 93.56 81 SER A N 1
ATOM 622 C CA . SER A 1 81 ? 1.147 0.789 12.331 1.00 93.56 81 SER A CA 1
ATOM 623 C C . SER A 1 81 ? 1.710 0.353 10.975 1.00 93.56 81 SER A C 1
ATOM 625 O O . SER A 1 81 ? 2.858 -0.086 10.908 1.00 93.56 81 SER A O 1
ATOM 627 N N . HIS A 1 82 ? 0.949 0.503 9.885 1.00 96.25 82 HIS A N 1
ATOM 628 C CA . HIS A 1 82 ? 1.362 0.041 8.555 1.00 96.25 82 HIS A CA 1
ATOM 629 C C . HIS A 1 82 ? 1.453 1.186 7.543 1.00 96.25 82 HIS A C 1
ATOM 631 O O . HIS A 1 82 ? 0.519 1.460 6.790 1.00 96.25 82 HIS A O 1
ATOM 637 N N . LEU A 1 83 ? 2.613 1.840 7.487 1.00 95.38 83 LEU A N 1
ATOM 638 C CA . LEU A 1 83 ? 2.944 2.790 6.423 1.00 95.38 83 LEU A CA 1
ATOM 639 C C . LEU A 1 83 ? 3.595 2.042 5.245 1.00 95.38 83 LEU A C 1
ATOM 641 O O . LEU A 1 83 ? 4.748 1.612 5.325 1.00 95.38 83 LEU A O 1
ATOM 645 N N . ILE A 1 84 ? 2.833 1.845 4.167 1.00 95.12 84 ILE A N 1
ATOM 646 C CA . ILE A 1 84 ? 3.223 1.070 2.984 1.00 95.12 84 ILE A CA 1
ATOM 647 C C . ILE A 1 84 ? 3.719 2.030 1.900 1.00 95.12 84 ILE A C 1
ATOM 649 O O . ILE A 1 84 ? 2.934 2.605 1.144 1.00 95.12 84 ILE A O 1
ATOM 653 N N . TRP A 1 85 ? 5.041 2.180 1.833 1.00 93.69 85 TRP A N 1
ATOM 654 C CA . TRP A 1 85 ? 5.727 2.986 0.827 1.00 93.69 85 TRP A CA 1
ATOM 655 C C . TRP A 1 85 ? 5.685 2.328 -0.554 1.00 93.69 85 TRP A C 1
ATOM 657 O O . TRP A 1 85 ? 6.152 1.206 -0.733 1.00 93.69 85 TRP A O 1
ATOM 667 N N . GLN A 1 86 ? 5.159 3.040 -1.544 1.00 91.38 86 GLN A N 1
ATOM 668 C CA . GLN A 1 86 ? 5.034 2.576 -2.919 1.00 91.38 86 GLN A CA 1
ATOM 669 C C . GLN A 1 86 ? 6.225 3.092 -3.726 1.00 91.38 86 GLN A C 1
ATOM 671 O O . GLN A 1 86 ? 6.429 4.298 -3.846 1.00 91.38 86 GLN A O 1
ATOM 676 N N . VAL A 1 87 ? 7.034 2.169 -4.251 1.00 90.38 87 VAL A N 1
ATOM 677 C CA . VAL A 1 87 ? 8.267 2.492 -4.985 1.00 90.38 87 VAL A CA 1
ATOM 678 C C . VAL A 1 87 ? 8.125 2.175 -6.482 1.00 90.38 87 VAL A C 1
ATOM 680 O O . VAL A 1 87 ? 7.931 0.999 -6.813 1.00 90.38 87 VAL A O 1
ATOM 683 N N . PRO A 1 88 ? 8.296 3.161 -7.386 1.00 88.69 88 PRO A N 1
ATOM 684 C CA . PRO A 1 88 ? 8.206 4.606 -7.127 1.00 88.69 88 PRO A CA 1
ATOM 685 C C . PRO A 1 88 ? 6.773 5.113 -6.887 1.00 88.69 88 PRO A C 1
ATOM 687 O O . PRO A 1 88 ? 6.615 6.204 -6.351 1.00 88.69 88 PRO A O 1
ATOM 690 N N . ASP A 1 89 ? 5.750 4.366 -7.312 1.00 91.69 89 ASP A N 1
ATOM 691 C CA . ASP A 1 89 ? 4.351 4.800 -7.281 1.00 91.69 89 ASP A CA 1
ATOM 692 C C . ASP A 1 89 ? 3.366 3.614 -7.229 1.00 91.69 89 ASP A C 1
ATOM 694 O O . ASP A 1 89 ? 3.751 2.436 -7.190 1.00 91.69 89 ASP A O 1
ATOM 698 N N . HIS A 1 90 ? 2.068 3.925 -7.230 1.00 91.94 90 HIS A N 1
ATOM 699 C CA . HIS A 1 90 ? 1.002 2.926 -7.254 1.00 91.94 90 HIS A CA 1
ATOM 700 C C . HIS A 1 90 ? 1.032 1.985 -8.460 1.00 91.94 90 HIS A C 1
ATOM 702 O O . HIS A 1 90 ? 0.849 0.780 -8.286 1.00 91.94 90 HIS A O 1
ATOM 708 N N . GLU A 1 91 ? 1.271 2.490 -9.667 1.00 94.62 91 GLU A N 1
ATOM 709 C CA . GLU A 1 91 ? 1.338 1.651 -10.863 1.00 94.62 91 GLU A CA 1
ATOM 710 C C . GLU A 1 91 ? 2.488 0.638 -10.792 1.00 94.62 91 GLU A C 1
ATOM 712 O O . GLU A 1 91 ? 2.317 -0.515 -11.195 1.00 94.62 91 GLU A O 1
ATOM 717 N N . ALA A 1 92 ? 3.629 1.021 -10.218 1.00 94.94 92 ALA A N 1
ATOM 718 C CA . ALA A 1 92 ? 4.737 0.102 -9.992 1.00 94.94 92 ALA A CA 1
ATOM 719 C C . ALA A 1 92 ? 4.392 -0.980 -8.958 1.00 94.94 92 ALA A C 1
ATOM 721 O O . ALA A 1 92 ? 4.771 -2.136 -9.144 1.00 94.94 92 ALA A O 1
ATOM 722 N N . LEU A 1 93 ? 3.647 -0.640 -7.899 1.00 95.00 93 LEU A N 1
ATOM 723 C CA . LEU A 1 93 ? 3.136 -1.635 -6.949 1.00 95.00 93 LEU A CA 1
ATOM 724 C C . LEU A 1 93 ? 2.194 -2.637 -7.641 1.00 95.00 93 LEU A C 1
ATOM 726 O O . LEU A 1 93 ? 2.304 -3.845 -7.425 1.00 95.00 93 LEU A O 1
ATOM 730 N N . LEU A 1 94 ? 1.285 -2.155 -8.495 1.00 95.94 94 LEU A N 1
ATOM 731 C CA . LEU A 1 94 ? 0.388 -3.026 -9.260 1.00 95.94 94 LEU A CA 1
ATOM 732 C C . LEU A 1 94 ? 1.161 -3.924 -10.232 1.00 95.94 94 LEU A C 1
ATOM 734 O O . LEU A 1 94 ? 0.858 -5.109 -10.325 1.00 95.94 94 LEU A O 1
ATOM 738 N N . LEU A 1 95 ? 2.188 -3.405 -10.910 1.00 96.56 95 LEU A N 1
ATOM 739 C CA . LEU A 1 95 ? 3.017 -4.185 -11.834 1.00 96.56 95 LEU A CA 1
ATOM 740 C C . LEU A 1 95 ? 3.624 -5.426 -11.164 1.00 96.56 95 LEU A C 1
ATOM 742 O O . LEU A 1 95 ? 3.652 -6.494 -11.770 1.00 96.56 95 LEU A O 1
ATOM 746 N N . ARG A 1 96 ? 4.040 -5.325 -9.898 1.00 96.50 96 ARG A N 1
ATOM 747 C CA . ARG A 1 96 ? 4.680 -6.431 -9.161 1.00 96.50 96 ARG A CA 1
ATOM 748 C C . ARG A 1 96 ? 3.751 -7.584 -8.789 1.00 96.50 96 ARG A C 1
ATOM 750 O O . ARG A 1 96 ? 4.221 -8.633 -8.363 1.00 96.50 96 ARG A O 1
ATOM 757 N N . HIS A 1 97 ? 2.447 -7.416 -8.987 1.00 96.75 97 HIS A N 1
ATOM 758 C CA . HIS A 1 97 ? 1.476 -8.502 -8.867 1.00 96.75 97 HIS A CA 1
ATOM 759 C C . HIS A 1 97 ? 1.515 -9.459 -10.071 1.00 96.75 97 HIS A C 1
ATOM 761 O O . HIS A 1 97 ? 1.104 -10.620 -9.961 1.00 96.75 97 HIS A O 1
ATOM 767 N N . PHE A 1 98 ? 2.000 -8.994 -11.225 1.00 96.38 98 PHE A N 1
ATOM 768 C CA . PHE A 1 98 ? 2.080 -9.801 -12.438 1.00 96.38 98 PHE A CA 1
ATOM 769 C C . PHE A 1 98 ? 3.257 -10.771 -12.382 1.00 96.38 98 PHE A C 1
ATOM 771 O O . PHE A 1 98 ? 4.314 -10.473 -11.824 1.00 96.38 98 PHE A O 1
ATOM 778 N N . ASP A 1 99 ? 3.067 -11.942 -12.982 1.00 93.94 99 ASP A N 1
ATOM 779 C CA . ASP A 1 99 ? 4.110 -12.956 -13.038 1.00 93.94 99 ASP A CA 1
ATOM 780 C C . ASP A 1 99 ? 5.339 -12.478 -13.839 1.00 93.94 99 ASP A C 1
ATOM 782 O O . ASP A 1 99 ? 5.230 -11.767 -14.851 1.00 93.94 99 ASP A O 1
ATOM 786 N N . GLY A 1 100 ? 6.523 -12.816 -13.331 1.00 94.25 100 GLY A N 1
ATOM 787 C CA . GLY A 1 100 ? 7.814 -12.334 -13.824 1.00 94.25 100 GLY A CA 1
ATOM 788 C C . GLY A 1 100 ? 8.042 -10.820 -13.685 1.00 94.25 100 GLY A C 1
ATOM 789 O O . GLY A 1 100 ? 8.884 -10.272 -14.397 1.00 94.25 100 GLY A O 1
ATOM 790 N N . CYS A 1 101 ? 7.275 -10.117 -12.844 1.00 95.75 101 CYS A N 1
ATOM 791 C CA . CYS A 1 101 ? 7.416 -8.673 -12.606 1.00 95.75 101 CYS A CA 1
ATOM 792 C C . CYS A 1 101 ? 7.737 -8.309 -11.149 1.00 95.75 101 CYS A C 1
ATOM 794 O O . CYS A 1 101 ? 7.799 -7.124 -10.833 1.00 95.75 101 CYS A O 1
ATOM 796 N N . GLN A 1 102 ? 7.955 -9.286 -10.270 1.00 94.06 102 GLN A N 1
ATOM 797 C CA . GLN A 1 102 ? 8.143 -9.106 -8.826 1.00 94.06 102 GLN A CA 1
ATOM 798 C C . GLN A 1 102 ? 9.315 -8.162 -8.508 1.00 94.06 102 GLN A C 1
ATOM 800 O O . GLN A 1 102 ? 9.199 -7.275 -7.661 1.00 94.06 102 GLN A O 1
ATOM 805 N N . ASP A 1 103 ? 10.409 -8.275 -9.260 1.00 92.19 103 ASP A N 1
ATOM 806 C CA . ASP A 1 103 ? 11.600 -7.434 -9.100 1.00 92.19 103 ASP A CA 1
ATOM 807 C C . ASP A 1 103 ? 11.606 -6.213 -10.026 1.00 92.19 103 ASP A C 1
ATOM 809 O O . ASP A 1 103 ? 12.503 -5.374 -9.964 1.00 92.19 103 ASP A O 1
ATOM 813 N N . HIS A 1 104 ? 10.569 -6.039 -10.849 1.00 93.25 104 HIS A N 1
ATOM 814 C CA . HIS A 1 104 ? 10.495 -4.924 -11.783 1.00 93.25 104 HIS A CA 1
ATOM 815 C C . HIS A 1 104 ? 10.264 -3.614 -11.016 1.00 93.25 104 HIS A C 1
ATOM 817 O O . HIS A 1 104 ? 9.185 -3.357 -10.472 1.00 93.25 104 HIS A O 1
ATOM 823 N N . ARG A 1 105 ? 11.298 -2.768 -10.982 1.00 91.06 105 ARG A N 1
ATOM 824 C CA . ARG A 1 105 ? 11.268 -1.411 -10.422 1.00 91.06 105 ARG A CA 1
ATOM 825 C C . ARG A 1 105 ? 11.511 -0.393 -11.546 1.00 91.06 105 ARG A C 1
ATOM 827 O O . ARG A 1 105 ? 12.652 0.017 -11.742 1.00 91.06 105 ARG A O 1
ATOM 834 N N . PRO A 1 106 ? 10.475 -0.023 -12.324 1.00 92.69 106 PRO A N 1
ATOM 835 C CA . PRO A 1 106 ? 10.616 1.008 -13.345 1.00 92.69 106 PRO A CA 1
ATOM 836 C C . PRO A 1 106 ? 11.110 2.326 -12.729 1.00 92.69 106 PRO A C 1
ATOM 838 O O . PRO A 1 106 ? 10.738 2.634 -11.589 1.00 92.69 106 PRO A O 1
ATOM 841 N N . PRO A 1 107 ? 11.894 3.131 -13.466 1.00 90.75 107 PRO A N 1
ATOM 842 C CA . PRO A 1 107 ? 12.195 4.499 -13.068 1.00 90.75 107 PRO A CA 1
ATOM 843 C C . PRO A 1 107 ? 10.920 5.319 -12.831 1.00 90.75 107 PRO A C 1
ATOM 845 O O . PRO A 1 107 ? 9.855 5.053 -13.402 1.00 90.75 107 PRO A O 1
ATOM 848 N N . LYS A 1 108 ? 11.025 6.358 -11.996 1.00 87.44 108 LYS A N 1
ATOM 849 C CA . LYS A 1 108 ? 9.912 7.279 -11.735 1.00 87.44 108 LYS A CA 1
ATOM 850 C C . LYS A 1 108 ? 9.408 7.880 -13.052 1.00 87.44 108 LYS A C 1
ATOM 852 O O . LYS A 1 108 ? 10.186 8.435 -13.817 1.00 87.44 108 LYS A O 1
ATOM 857 N N . GLY A 1 109 ? 8.100 7.792 -13.285 1.00 89.75 109 GLY A N 1
ATOM 858 C CA . GLY A 1 109 ? 7.457 8.253 -14.521 1.00 89.75 109 GLY A CA 1
ATOM 859 C C . GLY A 1 109 ? 7.263 7.164 -15.583 1.00 89.75 109 GLY A C 1
ATOM 860 O O . GLY A 1 109 ? 6.437 7.342 -16.476 1.00 89.75 109 GLY A O 1
ATOM 861 N N . GLU A 1 110 ? 7.924 6.010 -15.459 1.00 95.62 110 GLU A N 1
ATOM 862 C CA . GLU A 1 110 ? 7.806 4.907 -16.426 1.00 95.62 110 GLU A CA 1
ATOM 863 C C . GLU A 1 110 ? 6.851 3.790 -15.983 1.00 95.62 110 GLU A C 1
ATOM 865 O O . GLU A 1 110 ? 6.450 2.954 -16.798 1.00 95.62 110 GLU A O 1
ATOM 870 N N . SER A 1 111 ? 6.432 3.783 -14.716 1.00 95.19 111 SER A N 1
ATOM 871 C CA . SER A 1 111 ? 5.592 2.736 -14.121 1.00 95.19 111 SER A CA 1
ATOM 872 C C . SER A 1 111 ? 4.301 2.482 -14.896 1.00 95.19 111 SER A C 1
ATOM 874 O O . SER A 1 111 ? 3.938 1.333 -15.133 1.00 95.19 111 SER A O 1
ATOM 876 N N . MET A 1 112 ? 3.632 3.545 -15.357 1.00 95.12 112 MET A N 1
ATOM 877 C CA . MET A 1 112 ? 2.404 3.439 -16.152 1.00 95.12 112 MET A CA 1
ATOM 878 C C . MET A 1 112 ? 2.649 2.737 -17.493 1.00 95.12 112 MET A C 1
ATOM 880 O O . MET A 1 112 ? 1.872 1.870 -17.892 1.00 95.12 112 MET A O 1
ATOM 884 N N . ALA A 1 113 ? 3.727 3.095 -18.195 1.00 96.00 113 ALA A N 1
ATOM 885 C CA . ALA A 1 113 ? 4.080 2.468 -19.464 1.00 96.00 113 ALA A CA 1
ATOM 886 C C . ALA A 1 113 ? 4.464 0.9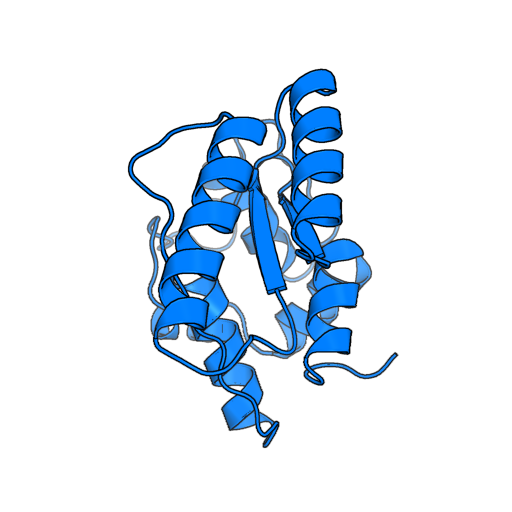96 -19.256 1.00 96.00 113 ALA A C 1
ATOM 888 O O . ALA A 1 113 ? 4.024 0.129 -20.011 1.00 96.00 113 ALA A O 1
ATOM 889 N N . ALA A 1 114 ? 5.226 0.699 -18.200 1.00 96.69 114 ALA A N 1
ATOM 890 C CA . ALA A 1 114 ? 5.596 -0.662 -17.834 1.00 96.69 114 ALA A CA 1
ATOM 891 C C . ALA A 1 114 ? 4.379 -1.527 -17.478 1.00 96.69 114 ALA A C 1
ATOM 893 O O . ALA A 1 114 ? 4.259 -2.642 -17.987 1.00 96.69 114 ALA A O 1
ATOM 894 N N . LEU A 1 115 ? 3.446 -0.995 -16.683 1.00 96.62 115 LEU A N 1
ATOM 895 C CA . LEU A 1 115 ? 2.192 -1.668 -16.355 1.00 96.62 115 LEU A CA 1
ATOM 896 C C . LEU A 1 115 ? 1.360 -1.927 -17.611 1.00 96.62 115 LEU A C 1
ATOM 898 O O . LEU A 1 115 ? 0.907 -3.050 -17.815 1.00 96.62 115 LEU A O 1
ATOM 902 N N . ARG A 1 116 ? 1.234 -0.942 -18.507 1.00 96.69 116 ARG A N 1
ATOM 903 C CA . ARG A 1 116 ? 0.482 -1.099 -19.761 1.00 96.69 116 ARG A CA 1
ATOM 904 C C . ARG A 1 116 ? 1.075 -2.122 -20.726 1.00 96.69 116 ARG A C 1
ATOM 906 O O . ARG A 1 116 ? 0.329 -2.706 -21.498 1.00 96.69 116 ARG A O 1
ATOM 913 N N . ARG A 1 117 ? 2.377 -2.417 -20.662 1.00 95.94 117 ARG A N 1
ATOM 914 C CA . ARG A 1 117 ? 2.950 -3.544 -21.425 1.00 95.94 117 ARG A CA 1
ATOM 915 C C . ARG A 1 117 ? 2.425 -4.905 -20.956 1.00 95.94 117 ARG A C 1
ATOM 917 O O . ARG A 1 117 ? 2.374 -5.833 -21.753 1.00 95.94 117 ARG A O 1
ATOM 924 N N . ARG A 1 118 ? 2.056 -5.035 -19.677 1.00 95.31 118 ARG A N 1
ATOM 925 C CA . ARG A 1 118 ? 1.479 -6.264 -19.098 1.00 95.31 118 ARG A CA 1
ATOM 926 C C . ARG A 1 118 ? -0.048 -6.243 -19.063 1.00 95.31 118 ARG A C 1
ATOM 928 O O . ARG A 1 118 ? -0.674 -7.295 -19.114 1.00 95.31 118 ARG A O 1
ATOM 935 N N . TRP A 1 119 ? -0.634 -5.054 -19.000 1.00 96.00 119 TRP A N 1
ATOM 936 C CA . TRP A 1 119 ? -2.070 -4.824 -18.963 1.00 96.00 119 TRP A CA 1
ATOM 937 C C . TRP A 1 119 ? -2.435 -3.600 -19.823 1.00 96.00 119 TRP A C 1
ATOM 939 O O . TRP A 1 119 ? -2.609 -2.499 -19.290 1.00 96.00 119 TRP A O 1
ATOM 949 N N . PRO A 1 120 ? -2.553 -3.768 -21.155 1.00 95.38 120 PRO A N 1
ATOM 950 C CA . PRO A 1 120 ? -2.750 -2.653 -22.090 1.00 95.38 120 PRO A CA 1
ATOM 951 C C . PRO A 1 120 ? -3.999 -1.818 -21.809 1.00 95.38 120 PRO A C 1
ATOM 953 O O . PRO A 1 120 ? -3.991 -0.599 -21.988 1.00 95.38 120 PRO A O 1
ATOM 956 N N . GLU A 1 121 ? -5.055 -2.448 -21.295 1.00 94.62 121 GLU A N 1
ATOM 957 C CA . GLU A 1 121 ? -6.330 -1.790 -21.008 1.00 94.62 121 GLU A CA 1
ATOM 958 C C . GLU A 1 121 ? -6.351 -1.051 -19.658 1.00 94.62 121 GLU A C 1
ATOM 960 O O . GLU A 1 121 ? -7.380 -0.468 -19.305 1.00 94.62 121 GLU A O 1
ATOM 965 N N . TYR A 1 122 ? -5.253 -1.059 -18.886 1.00 94.62 122 TYR A N 1
ATOM 966 C CA . TYR A 1 122 ? -5.225 -0.444 -17.560 1.00 94.62 122 TYR A CA 1
ATOM 967 C C . TYR A 1 122 ? -5.552 1.055 -17.609 1.00 94.62 122 TYR A C 1
ATOM 969 O O . TYR A 1 122 ? -4.926 1.863 -18.317 1.00 94.62 122 TYR A O 1
ATOM 977 N N . ARG A 1 123 ? -6.518 1.437 -16.769 1.00 90.44 123 ARG A N 1
ATOM 978 C CA . ARG A 1 123 ? -6.919 2.821 -16.518 1.00 90.44 123 ARG A CA 1
ATOM 979 C C . ARG A 1 123 ? -6.674 3.161 -15.056 1.00 90.44 123 ARG A C 1
ATOM 981 O O . ARG A 1 123 ? -7.052 2.405 -14.157 1.00 90.44 123 ARG A O 1
ATOM 988 N N . LYS A 1 124 ? -6.072 4.328 -14.816 1.00 88.50 124 LYS A N 1
ATOM 989 C CA . LYS A 1 124 ? -5.843 4.828 -13.460 1.00 88.50 124 LYS A CA 1
ATOM 990 C C . LYS A 1 124 ? -7.175 4.937 -12.719 1.00 88.50 124 LYS A C 1
ATOM 992 O O . LYS A 1 124 ? -8.155 5.426 -13.275 1.00 88.50 124 LYS A O 1
ATOM 997 N N . GLY A 1 125 ? -7.199 4.472 -11.473 1.00 84.12 125 GLY A N 1
ATOM 998 C CA . GLY A 1 125 ? -8.430 4.429 -10.683 1.00 84.12 125 GLY A CA 1
ATOM 999 C C . GLY A 1 125 ? -9.359 3.261 -11.025 1.00 84.12 125 GLY A C 1
ATOM 1000 O O . GLY A 1 125 ? -10.547 3.348 -10.730 1.00 84.12 125 GLY A O 1
ATOM 1001 N N . SER A 1 126 ? -8.833 2.178 -11.612 1.00 87.81 126 SER A N 1
ATOM 1002 C CA . SER A 1 126 ? -9.580 0.929 -11.821 1.00 87.81 126 SER A CA 1
ATOM 1003 C C . SER A 1 126 ? -10.299 0.475 -10.541 1.00 87.81 126 SER A C 1
ATOM 1005 O O . SER A 1 126 ? -9.762 0.562 -9.430 1.00 87.81 126 SER A O 1
ATOM 1007 N N . SER A 1 127 ? -11.534 0.005 -10.703 1.00 90.19 127 SER A N 1
ATOM 1008 C CA . SER A 1 127 ? -12.364 -0.521 -9.615 1.00 90.19 127 SER A CA 1
ATOM 1009 C C . SER A 1 127 ? -11.801 -1.828 -9.049 1.00 90.19 127 SER A C 1
ATOM 1011 O O . SER A 1 127 ? -10.992 -2.497 -9.689 1.00 90.19 127 SER A O 1
ATOM 1013 N N . ALA A 1 128 ? -12.260 -2.234 -7.861 1.00 90.38 128 ALA A N 1
ATOM 1014 C CA . ALA A 1 128 ? -11.879 -3.525 -7.282 1.00 90.38 128 ALA A CA 1
ATOM 1015 C C . ALA A 1 128 ? -12.226 -4.708 -8.198 1.00 90.38 128 ALA A C 1
ATOM 1017 O O . ALA A 1 128 ? -11.436 -5.640 -8.303 1.00 90.38 128 ALA A O 1
ATOM 1018 N N . SER A 1 129 ? -13.366 -4.653 -8.898 1.00 89.56 129 SER A N 1
ATOM 1019 C CA . SER A 1 129 ? -13.763 -5.687 -9.861 1.00 89.56 129 SER A CA 1
ATOM 1020 C C . SER A 1 129 ? -12.766 -5.793 -11.015 1.00 89.56 129 SER A C 1
ATOM 1022 O O . SER A 1 129 ? -12.232 -6.870 -11.257 1.00 89.56 129 SER A O 1
ATOM 1024 N N . GLN A 1 130 ? -12.417 -4.665 -11.639 1.00 92.19 130 GLN A N 1
ATOM 1025 C CA . GLN A 1 130 ? -11.429 -4.632 -12.727 1.00 92.19 130 GLN A CA 1
ATOM 1026 C C . GLN A 1 130 ? -10.037 -5.070 -12.261 1.00 92.19 130 GLN A C 1
ATOM 1028 O O . GLN A 1 130 ? -9.328 -5.764 -12.983 1.00 92.19 130 GLN A O 1
ATOM 1033 N N . LEU A 1 131 ? -9.637 -4.682 -11.046 1.00 93.75 131 LEU A N 1
ATOM 1034 C CA . LEU A 1 131 ? -8.377 -5.141 -10.471 1.00 93.75 131 LEU A CA 1
ATOM 1035 C C . LEU A 1 131 ? -8.395 -6.657 -10.248 1.00 93.75 131 LEU A C 1
ATOM 1037 O O . LEU A 1 131 ? -7.437 -7.318 -10.626 1.00 93.75 131 LEU A O 1
ATOM 1041 N N . SER A 1 132 ? -9.481 -7.223 -9.711 1.00 93.44 132 SER A N 1
ATOM 1042 C CA . SER A 1 132 ? -9.566 -8.663 -9.421 1.00 93.44 132 SER A CA 1
ATOM 1043 C C . SER A 1 132 ? -9.523 -9.561 -10.661 1.00 93.44 132 SER A C 1
ATOM 1045 O O . SER A 1 132 ? -9.101 -10.706 -10.558 1.00 93.44 132 SER A O 1
ATOM 1047 N N . GLU A 1 133 ? -9.908 -9.051 -11.834 1.00 93.81 133 GLU A N 1
ATOM 1048 C CA . GLU A 1 133 ? -9.816 -9.792 -13.103 1.00 93.81 133 GLU A CA 1
ATOM 1049 C C . GLU A 1 133 ? -8.366 -10.028 -13.547 1.00 93.81 133 GLU A C 1
ATOM 1051 O O . GLU A 1 133 ? -8.078 -10.990 -14.258 1.00 93.81 133 GLU A O 1
ATOM 1056 N N . ARG A 1 134 ? -7.441 -9.145 -13.152 1.00 95.19 134 ARG A N 1
ATOM 1057 C CA . ARG A 1 134 ? -6.019 -9.217 -13.537 1.00 95.19 134 ARG A CA 1
ATOM 1058 C C . ARG A 1 134 ? -5.091 -9.541 -12.373 1.00 95.19 134 ARG A C 1
ATOM 1060 O O . ARG A 1 134 ? -3.987 -10.036 -12.578 1.00 95.19 134 ARG A O 1
ATOM 1067 N N . ILE A 1 135 ? -5.535 -9.262 -11.157 1.00 95.69 135 ILE A N 1
ATOM 1068 C CA . ILE A 1 135 ? -4.814 -9.475 -9.911 1.00 95.69 135 ILE A CA 1
ATOM 1069 C C . ILE A 1 135 ? -5.656 -10.447 -9.079 1.00 95.69 135 ILE A C 1
ATOM 1071 O O . ILE A 1 135 ? -6.427 -10.003 -8.229 1.00 95.69 135 ILE A O 1
ATOM 1075 N N . PRO A 1 136 ? -5.563 -11.765 -9.338 1.00 95.88 136 PRO A N 1
ATOM 1076 C CA . PRO A 1 136 ? -6.146 -12.772 -8.459 1.00 95.88 136 PRO A CA 1
ATOM 1077 C C . PRO A 1 136 ? -5.384 -12.853 -7.126 1.00 95.88 136 PRO A C 1
ATOM 1079 O O . PRO A 1 136 ? -4.335 -12.226 -6.947 1.00 95.88 136 PRO A O 1
ATOM 1082 N N . PHE A 1 137 ? -5.898 -13.634 -6.177 1.00 95.94 137 PHE A N 1
ATOM 1083 C CA . PHE A 1 137 ? -5.317 -13.736 -4.835 1.00 95.94 137 PHE A CA 1
ATOM 1084 C C . PHE A 1 137 ? -3.864 -14.241 -4.846 1.00 95.94 137 PHE A C 1
ATOM 1086 O O . PHE A 1 137 ? -3.028 -13.757 -4.089 1.00 95.94 137 PHE A O 1
ATOM 1093 N N . GLU A 1 138 ? -3.511 -15.153 -5.750 1.00 95.75 138 GLU A N 1
ATOM 1094 C CA . GLU A 1 138 ? -2.144 -15.667 -5.901 1.00 95.75 138 GLU A CA 1
ATOM 1095 C C . GLU A 1 138 ? -1.160 -14.542 -6.252 1.00 95.75 138 GLU A C 1
ATOM 1097 O O . GLU A 1 138 ? 0.014 -14.587 -5.883 1.00 95.75 138 GLU A O 1
ATOM 1102 N N . SER A 1 139 ? -1.634 -13.496 -6.931 1.00 96.56 139 SER A N 1
ATOM 1103 C CA . SER A 1 139 ? -0.844 -12.298 -7.200 1.00 96.56 139 SER A CA 1
ATOM 1104 C C . SER A 1 139 ? -0.539 -11.497 -5.937 1.00 96.56 139 SER A C 1
ATOM 1106 O O . SER A 1 139 ? 0.544 -10.918 -5.849 1.00 96.56 139 SER A O 1
ATOM 1108 N N . LEU A 1 140 ? -1.453 -11.487 -4.957 1.00 96.50 140 LEU A N 1
ATOM 1109 C CA . LEU A 1 140 ? -1.209 -10.883 -3.646 1.00 96.50 140 LEU A CA 1
A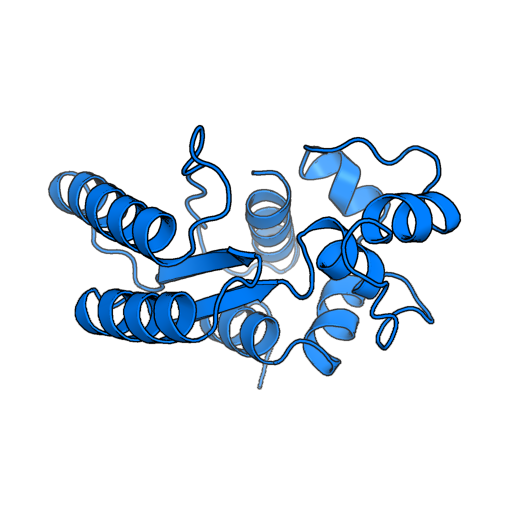TOM 1110 C C . LEU A 1 140 ? -0.093 -11.634 -2.908 1.00 96.50 140 LEU A C 1
ATOM 1112 O O . LEU A 1 140 ? 0.825 -11.007 -2.383 1.00 96.50 140 LEU A O 1
ATOM 1116 N N . VAL A 1 141 ? -0.133 -12.971 -2.926 1.00 95.88 141 VAL A N 1
ATOM 1117 C CA . VAL A 1 141 ? 0.921 -13.819 -2.340 1.00 95.88 141 VAL A CA 1
ATOM 1118 C C . VAL A 1 141 ? 2.278 -13.491 -2.970 1.00 95.88 141 VAL A C 1
ATOM 1120 O O . VAL A 1 141 ? 3.249 -13.240 -2.256 1.00 95.88 141 VAL A O 1
ATOM 1123 N N . ARG A 1 142 ? 2.342 -13.414 -4.308 1.00 94.81 142 ARG A N 1
ATOM 1124 C CA . ARG A 1 142 ? 3.584 -13.096 -5.031 1.00 94.81 142 ARG A CA 1
ATOM 1125 C C . ARG A 1 142 ? 4.137 -11.720 -4.683 1.00 94.81 142 ARG A C 1
ATOM 1127 O O . ARG A 1 142 ? 5.324 -11.614 -4.390 1.00 94.81 142 ARG A O 1
ATOM 1134 N N . VAL A 1 143 ? 3.312 -10.670 -4.690 1.00 95.75 143 VAL A N 1
ATOM 1135 C CA . VAL A 1 143 ? 3.813 -9.327 -4.362 1.00 95.75 143 VAL A CA 1
ATOM 1136 C C . VAL A 1 143 ? 4.276 -9.247 -2.904 1.00 95.75 143 VAL A C 1
ATOM 1138 O O . VAL A 1 143 ? 5.266 -8.581 -2.617 1.00 95.75 143 VAL A O 1
ATOM 1141 N N . CYS A 1 144 ? 3.632 -9.974 -1.983 1.00 96.50 144 CYS A N 1
ATOM 1142 C CA . CYS A 1 144 ? 4.027 -10.011 -0.574 1.00 96.50 144 CYS A CA 1
ATOM 1143 C C . CYS A 1 144 ? 5.405 -10.665 -0.363 1.00 96.50 144 CYS A C 1
ATOM 1145 O O . CYS A 1 144 ? 6.066 -10.392 0.640 1.00 96.50 144 CYS A O 1
ATOM 1147 N N . ALA A 1 145 ? 5.900 -11.469 -1.309 1.00 94.62 145 ALA A N 1
ATOM 1148 C CA . ALA A 1 145 ? 7.270 -11.978 -1.255 1.00 94.62 145 ALA A CA 1
ATOM 1149 C C . ALA A 1 145 ? 8.319 -10.856 -1.403 1.00 94.62 145 ALA A C 1
ATOM 1151 O O . ALA A 1 145 ? 9.382 -10.931 -0.791 1.00 94.62 145 ALA A O 1
ATOM 1152 N N . VAL A 1 146 ? 8.000 -9.792 -2.152 1.00 94.31 146 VAL A N 1
ATOM 1153 C CA . VAL A 1 146 ? 8.934 -8.704 -2.510 1.00 94.31 146 VAL A CA 1
ATOM 1154 C C . VAL A 1 146 ? 8.580 -7.338 -1.908 1.00 94.31 146 VAL A C 1
ATOM 1156 O O . VAL A 1 146 ? 9.411 -6.434 -1.907 1.00 94.31 146 VAL A O 1
ATOM 1159 N N . GLU A 1 147 ? 7.373 -7.169 -1.369 1.00 95.44 147 GLU A N 1
ATOM 1160 C CA . GLU A 1 147 ? 6.904 -5.948 -0.704 1.00 95.44 147 GLU A CA 1
ATOM 1161 C C . GLU A 1 147 ? 6.659 -6.208 0.787 1.00 95.44 147 GLU A C 1
ATOM 1163 O O . GLU A 1 147 ? 5.535 -6.470 1.215 1.00 95.44 147 GLU A O 1
ATOM 1168 N N . ALA A 1 148 ? 7.717 -6.113 1.598 1.00 95.00 148 ALA A N 1
ATOM 1169 C CA . ALA A 1 148 ? 7.664 -6.459 3.022 1.00 95.00 148 ALA A CA 1
ATOM 1170 C C . ALA A 1 148 ? 6.572 -5.699 3.797 1.00 95.00 148 ALA A C 1
ATOM 1172 O O . ALA A 1 148 ? 5.786 -6.309 4.508 1.00 95.00 148 ALA A O 1
ATOM 1173 N N . ARG A 1 149 ? 6.441 -4.379 3.598 1.00 95.50 149 ARG A N 1
ATOM 1174 C CA . ARG A 1 149 ? 5.424 -3.571 4.302 1.00 95.50 149 ARG A CA 1
ATOM 1175 C C . ARG A 1 149 ? 3.993 -3.968 3.942 1.00 95.50 149 ARG A C 1
ATOM 1177 O O . ARG A 1 149 ? 3.115 -3.923 4.801 1.00 95.50 149 ARG A O 1
ATOM 1184 N N . LEU A 1 150 ? 3.758 -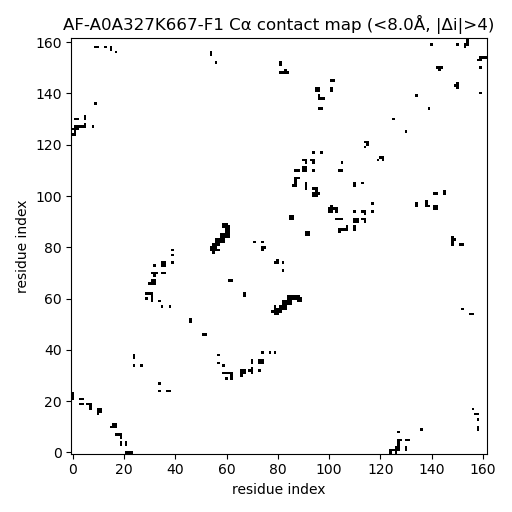4.337 2.681 1.00 96.56 150 LEU A N 1
ATOM 1185 C CA . LEU A 1 150 ? 2.459 -4.845 2.247 1.00 96.56 150 LEU A CA 1
ATOM 1186 C C . LEU A 1 150 ? 2.197 -6.218 2.873 1.00 96.56 150 LEU A C 1
ATOM 1188 O O . LEU A 1 150 ? 1.108 -6.430 3.395 1.00 96.56 150 LEU A O 1
ATOM 1192 N N . ARG A 1 151 ? 3.194 -7.110 2.874 1.00 97.50 151 ARG A N 1
ATOM 1193 C CA . ARG A 1 151 ? 3.104 -8.420 3.529 1.00 97.50 151 ARG A CA 1
ATOM 1194 C C . ARG A 1 151 ? 2.747 -8.288 5.006 1.00 97.50 151 ARG A C 1
ATOM 1196 O O . ARG A 1 151 ? 1.784 -8.911 5.435 1.00 97.50 151 ARG A O 1
ATOM 1203 N N . ASP A 1 152 ? 3.461 -7.445 5.749 1.00 97.38 152 ASP A N 1
ATOM 1204 C CA . ASP A 1 152 ? 3.230 -7.243 7.183 1.00 97.38 152 ASP A CA 1
ATOM 1205 C C . ASP A 1 152 ? 1.792 -6.784 7.459 1.00 97.38 152 ASP A C 1
ATOM 1207 O O . ASP A 1 152 ? 1.149 -7.263 8.389 1.00 97.38 152 ASP A O 1
ATOM 1211 N N . PHE A 1 153 ? 1.264 -5.880 6.629 1.00 97.06 153 PHE A N 1
ATOM 1212 C CA . PHE A 1 153 ? -0.127 -5.442 6.726 1.00 97.06 153 PHE A CA 1
ATOM 1213 C C . PHE A 1 153 ? -1.116 -6.570 6.419 1.00 97.06 153 PHE A C 1
ATOM 1215 O O . PHE A 1 153 ? -2.060 -6.777 7.173 1.00 97.06 153 PHE A O 1
ATOM 1222 N N . VAL A 1 154 ? -0.901 -7.300 5.324 1.00 97.12 154 VAL A N 1
ATOM 1223 C CA . VAL A 1 154 ? -1.789 -8.382 4.877 1.00 97.12 154 VAL A CA 1
ATOM 1224 C C . VAL A 1 154 ? -1.818 -9.531 5.898 1.00 97.12 154 VAL A C 1
ATOM 1226 O O . VAL A 1 154 ? -2.886 -10.087 6.149 1.00 97.12 154 VAL A O 1
ATOM 1229 N N . ILE A 1 155 ? -0.688 -9.834 6.545 1.00 97.25 155 ILE A N 1
ATOM 1230 C CA . ILE A 1 155 ? -0.622 -10.765 7.682 1.00 97.25 155 ILE A CA 1
ATOM 1231 C C . ILE A 1 155 ? -1.381 -10.200 8.888 1.00 97.25 155 ILE A C 1
ATOM 1233 O O . ILE A 1 155 ? -2.190 -10.906 9.483 1.00 97.25 155 ILE A O 1
ATOM 1237 N N . ALA A 1 156 ? -1.174 -8.924 9.233 1.00 96.69 156 ALA A N 1
ATOM 1238 C CA . ALA A 1 156 ? -1.818 -8.302 10.393 1.00 96.69 156 ALA A CA 1
ATOM 1239 C C . ALA A 1 156 ? -3.354 -8.286 10.306 1.00 96.69 156 ALA A C 1
ATOM 1241 O O . ALA A 1 156 ? -4.025 -8.348 11.333 1.00 96.69 156 ALA A O 1
ATOM 1242 N N . ILE A 1 157 ? -3.915 -8.231 9.095 1.00 95.56 157 ILE A N 1
ATOM 1243 C CA . ILE A 1 157 ? -5.365 -8.326 8.870 1.00 95.56 157 ILE A CA 1
ATOM 1244 C C . ILE A 1 157 ? -5.854 -9.767 8.634 1.00 95.56 157 ILE A C 1
ATOM 1246 O O . ILE A 1 157 ? -7.029 -9.966 8.346 1.00 95.56 157 ILE A O 1
ATOM 1250 N N . GLY A 1 158 ? -4.981 -10.773 8.739 1.00 95.88 158 GLY A N 1
ATOM 1251 C CA . GLY A 1 158 ? -5.340 -12.193 8.647 1.00 95.88 158 GLY A CA 1
ATOM 1252 C C . GLY A 1 158 ? -5.560 -12.729 7.229 1.00 95.88 158 GLY A C 1
ATOM 1253 O O . GLY A 1 158 ? -6.062 -13.837 7.072 1.00 95.88 158 GLY A O 1
ATOM 1254 N N . LEU A 1 159 ? -5.191 -11.976 6.188 1.00 95.38 159 LEU A N 1
ATOM 1255 C CA . LEU A 1 159 ? -5.315 -12.424 4.793 1.00 95.38 159 LEU A CA 1
ATOM 1256 C C . LEU A 1 159 ? -4.235 -13.432 4.384 1.00 95.38 159 LEU A C 1
ATOM 1258 O O . LEU A 1 159 ? -4.449 -14.219 3.464 1.00 95.38 159 LEU A O 1
ATOM 1262 N N . LEU A 1 160 ? -3.071 -13.379 5.030 1.00 95.19 160 LEU A N 1
ATOM 1263 C CA . LEU A 1 160 ? -1.979 -14.333 4.861 1.00 95.19 160 LEU A CA 1
ATOM 1264 C C . LEU A 1 160 ? -1.483 -14.790 6.230 1.00 95.19 160 LEU A C 1
ATOM 1266 O O . LEU A 1 160 ? -1.584 -14.061 7.215 1.00 95.19 160 LEU A O 1
ATOM 1270 N N . SER A 1 161 ? -0.927 -15.995 6.274 1.00 89.75 161 SER A N 1
ATOM 1271 C CA . SER A 1 161 ? -0.220 -16.503 7.448 1.00 89.75 161 SER A CA 1
ATOM 1272 C C . SER A 1 161 ? 1.250 -16.048 7.441 1.00 89.75 161 SER A C 1
ATOM 1274 O O . SER A 1 161 ? 1.772 -15.769 6.357 1.00 89.75 161 SER A O 1
ATOM 1276 N N . PRO A 1 162 ? 1.897 -15.949 8.620 1.00 81.81 162 PRO A N 1
ATOM 1277 C CA . PRO A 1 162 ? 3.329 -15.667 8.744 1.00 81.81 162 PRO A CA 1
ATOM 1278 C C . PRO A 1 162 ? 4.231 -16.671 8.022 1.00 81.81 162 PRO A C 1
ATOM 1280 O O . PRO A 1 162 ? 3.853 -17.863 7.955 1.00 81.81 162 PRO A O 1
#

Organism: NCBI:txid29408

Nearest PDB structures (foldseek):
  6gfa-assembly1_A  TM=5.229E-01  e=7.906E+00  Homo sapiens
  2ybv-assembly1_A  TM=4.685E-01  e=7.114E+00  Thermosynechococcus vestitus BP-1

Sequence (162 aa):
MGYGALLNRFARDKDVHIHIHVEPLQPGAGDPFELVRRAVQRVGDIERRRESFACKALLIDIGEPDKMAAATRLASQAGISHLIWQVPDHEALLLRHFDGCQDHRPPKGESMAALRRRWPEYRKGSSASQLSERIPFESLVRVCAVEARLRDFVIAIGLLSP

Mean predicted aligned error: 3.62 Å